Protein AF-A0AAN0JEK7-F1 (afdb_monomer_lite)

InterPro domains:
  IPR011029 Death-like domain superfamily [SSF47986] (15-84)

Secondary structure (DSSP, 8-state):
-------HHHHHHHHHHHHHHHHTSTTHHHHHHHHHHHTTSS-HHHHHHHHT-TT--HHHHHHHHHHHHHHHHHH-S-HHHHHHHHHHHHH-STT--HHHHHHHHHHHHHHHHTTS-----SSSS------S-----

Radius of gyration: 16.77 Å; chains: 1; bounding box: 45×58×41 Å

Structure (mmCIF, N/CA/C/O backbone):
data_AF-A0AAN0JEK7-F1
#
_entry.id   AF-A0AAN0JEK7-F1
#
loop_
_atom_site.group_PDB
_atom_site.id
_atom_site.type_symbol
_atom_site.label_atom_id
_atom_site.label_alt_id
_atom_site.label_comp_id
_atom_site.label_asym_id
_atom_site.label_entity_id
_atom_site.label_seq_id
_atom_site.pdbx_PDB_ins_code
_atom_site.Cartn_x
_atom_site.Cartn_y
_atom_site.Cartn_z
_atom_site.occupancy
_atom_site.B_iso_or_equiv
_atom_site.auth_seq_id
_atom_site.auth_comp_id
_atom_site.auth_asym_id
_atom_site.auth_atom_id
_atom_site.pdbx_PDB_model_num
ATOM 1 N N . MET A 1 1 ? 32.860 0.895 -12.204 1.00 37.44 1 MET A N 1
ATOM 2 C CA . MET A 1 1 ? 32.680 0.522 -10.784 1.00 37.44 1 MET A CA 1
ATOM 3 C C . MET A 1 1 ? 31.377 1.148 -10.309 1.00 37.44 1 MET A C 1
ATOM 5 O O . MET A 1 1 ? 31.250 2.357 -10.420 1.00 37.44 1 MET A O 1
ATOM 9 N N . ALA A 1 2 ? 30.437 0.305 -9.870 1.00 39.94 2 ALA A N 1
ATOM 10 C CA . ALA A 1 2 ? 29.088 0.614 -9.380 1.00 39.94 2 ALA A CA 1
ATOM 11 C C . ALA A 1 2 ? 28.166 1.373 -10.357 1.00 39.94 2 ALA A C 1
ATOM 13 O O . ALA A 1 2 ? 27.997 2.587 -10.279 1.00 39.94 2 ALA A O 1
ATOM 14 N N . GLU A 1 3 ? 27.507 0.622 -11.243 1.00 38.91 3 GLU A N 1
ATOM 15 C CA . GLU A 1 3 ? 26.251 1.039 -11.869 1.00 38.91 3 GLU A CA 1
ATOM 16 C C . GLU A 1 3 ? 25.224 1.294 -10.756 1.00 38.91 3 GLU A C 1
ATOM 18 O O . GLU A 1 3 ? 24.564 0.383 -10.257 1.00 38.91 3 GLU A O 1
ATOM 23 N N . GLY A 1 4 ? 25.138 2.547 -10.306 1.00 41.00 4 GLY A N 1
ATOM 24 C CA . GLY A 1 4 ? 24.162 3.036 -9.334 1.00 41.00 4 GLY A CA 1
ATOM 25 C C . GLY A 1 4 ? 22.760 3.111 -9.934 1.00 41.00 4 GLY A C 1
ATOM 26 O O . GLY A 1 4 ? 22.122 4.160 -9.881 1.00 41.00 4 GLY A O 1
ATOM 27 N N . GLY A 1 5 ? 22.299 2.016 -10.544 1.00 45.62 5 GLY A N 1
ATOM 28 C CA . GLY A 1 5 ? 20.935 1.868 -11.025 1.00 45.62 5 GLY A CA 1
ATOM 29 C C . GLY A 1 5 ? 19.989 2.117 -9.861 1.00 45.62 5 GLY A C 1
ATOM 30 O O . GLY A 1 5 ? 20.009 1.391 -8.864 1.00 45.62 5 GLY A O 1
ATOM 31 N N . ARG A 1 6 ? 19.209 3.192 -9.963 1.00 55.66 6 ARG A N 1
ATOM 32 C CA . ARG A 1 6 ? 18.253 3.622 -8.943 1.00 55.66 6 ARG A CA 1
ATOM 33 C C . ARG A 1 6 ? 17.329 2.441 -8.644 1.00 55.66 6 ARG A C 1
ATOM 35 O O . ARG A 1 6 ? 16.551 2.028 -9.501 1.00 55.66 6 ARG A O 1
ATOM 42 N N . LYS A 1 7 ? 17.463 1.840 -7.459 1.00 66.19 7 LYS A N 1
ATOM 43 C CA . LYS A 1 7 ? 16.706 0.632 -7.124 1.00 66.19 7 LYS A CA 1
ATOM 44 C C . LYS A 1 7 ? 15.217 0.990 -7.021 1.00 66.19 7 LYS A C 1
ATOM 46 O O . LYS A 1 7 ? 14.894 2.081 -6.548 1.00 66.19 7 LYS A O 1
ATOM 51 N N . PRO A 1 8 ? 14.298 0.077 -7.380 1.00 64.81 8 PRO A N 1
ATOM 52 C CA . PRO A 1 8 ? 12.854 0.252 -7.166 1.00 64.81 8 PRO A CA 1
ATOM 53 C C . PRO A 1 8 ? 12.527 0.714 -5.739 1.00 64.81 8 PRO A C 1
ATOM 55 O O . PRO A 1 8 ? 11.651 1.541 -5.506 1.00 64.81 8 PRO A O 1
ATOM 58 N N . TYR A 1 9 ? 13.319 0.224 -4.790 1.00 71.19 9 TYR A N 1
ATOM 59 C CA . TYR A 1 9 ? 13.267 0.589 -3.387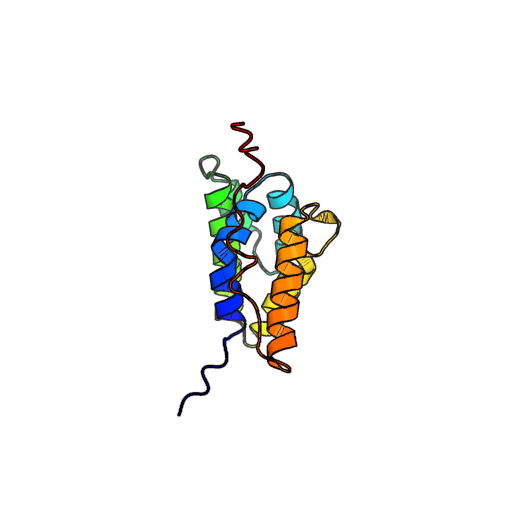 1.00 71.19 9 TYR A CA 1
ATOM 60 C C . TYR A 1 9 ? 13.546 2.081 -3.116 1.00 71.19 9 TYR A C 1
ATOM 62 O O . TYR A 1 9 ? 12.807 2.702 -2.360 1.00 71.19 9 TYR A O 1
ATOM 70 N N . ASP A 1 10 ? 14.538 2.701 -3.766 1.00 73.50 10 ASP A N 1
ATOM 71 C CA . ASP A 1 10 ? 14.816 4.144 -3.639 1.00 73.50 10 ASP A CA 1
ATOM 72 C C . ASP A 1 10 ? 13.660 5.002 -4.174 1.00 73.50 10 ASP A C 1
ATOM 74 O O . ASP A 1 10 ? 13.318 6.048 -3.616 1.00 73.50 10 ASP A O 1
ATOM 78 N N . VAL A 1 11 ? 13.009 4.544 -5.246 1.00 72.25 11 VAL A N 1
ATOM 79 C CA . VAL A 1 11 ? 11.817 5.209 -5.792 1.00 72.25 11 VAL A CA 1
ATOM 80 C C . VAL A 1 11 ? 10.676 5.185 -4.775 1.00 72.25 11 VAL A C 1
ATOM 82 O O . VAL A 1 11 ? 10.018 6.203 -4.572 1.00 72.25 11 VAL A O 1
ATOM 85 N N . PHE A 1 12 ? 10.484 4.065 -4.082 1.00 76.38 12 PHE A N 1
ATOM 86 C CA . PHE A 1 12 ? 9.494 3.967 -3.014 1.00 76.38 12 PHE A CA 1
ATOM 87 C C . PHE A 1 12 ? 9.838 4.868 -1.824 1.00 76.38 12 PHE A C 1
ATOM 89 O O . PHE A 1 12 ? 8.980 5.615 -1.360 1.00 76.38 12 PHE A O 1
ATOM 96 N N . LEU A 1 13 ? 11.103 4.891 -1.381 1.00 75.12 13 LEU A N 1
ATOM 97 C CA . LEU A 1 13 ? 11.541 5.747 -0.270 1.00 75.12 13 LEU A CA 1
ATOM 98 C C . LEU A 1 13 ? 11.345 7.241 -0.551 1.00 75.12 13 LEU A C 1
ATOM 100 O O . LEU A 1 13 ? 10.966 7.994 0.341 1.00 75.12 13 LEU A O 1
ATOM 104 N N . THR A 1 14 ? 11.579 7.679 -1.787 1.00 76.12 14 THR A N 1
ATOM 105 C CA . THR A 1 14 ? 11.370 9.086 -2.172 1.00 76.12 14 THR A CA 1
ATOM 106 C C . THR A 1 14 ? 9.890 9.472 -2.248 1.00 76.12 14 THR A C 1
ATOM 108 O O . THR A 1 14 ? 9.550 10.637 -2.048 1.00 76.12 14 THR A O 1
ATOM 111 N N . MET A 1 15 ? 9.000 8.506 -2.490 1.00 72.94 15 MET A N 1
ATOM 112 C CA . MET A 1 15 ? 7.547 8.708 -2.583 1.00 72.94 15 MET A CA 1
ATOM 113 C C . MET A 1 15 ? 6.818 8.459 -1.247 1.00 72.94 15 MET A C 1
ATOM 115 O O . MET A 1 15 ? 5.705 8.955 -1.060 1.00 72.94 15 MET A O 1
ATOM 119 N N . LEU A 1 16 ? 7.455 7.771 -0.290 1.00 76.00 16 LEU A N 1
ATOM 120 C CA . LEU A 1 16 ? 6.942 7.469 1.054 1.00 76.00 16 LEU A CA 1
ATOM 121 C C . LEU A 1 16 ? 6.251 8.642 1.766 1.00 76.00 16 LEU A C 1
ATOM 123 O O . LEU A 1 16 ? 5.121 8.459 2.216 1.00 76.00 16 LEU A O 1
ATOM 127 N N . PRO A 1 17 ? 6.846 9.844 1.898 1.00 74.56 17 PRO A N 1
ATOM 128 C CA . PRO A 1 17 ? 6.209 10.932 2.645 1.00 74.56 17 PRO A CA 1
ATOM 129 C C . PRO A 1 17 ? 4.899 11.421 2.008 1.00 74.56 17 PRO A C 1
ATOM 131 O O . PRO A 1 17 ? 4.019 11.911 2.712 1.00 74.56 17 PRO A O 1
ATOM 134 N N . ARG A 1 18 ? 4.741 11.266 0.687 1.00 73.69 18 ARG A N 1
ATOM 135 C CA . ARG A 1 18 ? 3.498 11.607 -0.022 1.00 73.69 18 ARG A CA 1
ATOM 136 C C . ARG A 1 18 ? 2.457 10.500 0.097 1.00 73.69 18 ARG A C 1
ATOM 138 O O . ARG A 1 18 ? 1.288 10.788 0.330 1.00 73.69 18 ARG A O 1
ATOM 145 N N . LEU A 1 19 ? 2.899 9.246 -0.002 1.00 75.81 19 LEU A N 1
ATOM 146 C CA . LEU A 1 19 ? 2.045 8.078 0.200 1.00 75.81 19 LEU A CA 1
ATOM 147 C C . LEU A 1 19 ? 1.503 8.046 1.627 1.00 75.81 19 LEU A C 1
ATOM 149 O O . LEU A 1 19 ? 0.307 7.933 1.807 1.00 75.81 19 LEU A O 1
ATOM 153 N N . THR A 1 20 ? 2.343 8.233 2.642 1.00 79.06 20 THR A N 1
ATOM 154 C CA . THR A 1 20 ? 1.935 8.188 4.060 1.00 79.06 20 THR A CA 1
ATOM 155 C C . THR A 1 20 ? 0.875 9.231 4.415 1.00 79.06 20 THR A C 1
ATOM 157 O O . THR A 1 20 ? -0.036 8.930 5.180 1.00 79.06 20 THR A O 1
ATOM 160 N N . ALA A 1 21 ? 0.935 10.428 3.826 1.00 77.88 21 ALA A N 1
ATOM 161 C CA . ALA A 1 21 ? -0.097 11.447 4.009 1.00 77.88 21 ALA A CA 1
ATOM 162 C C . ALA A 1 21 ? -1.449 11.046 3.386 1.00 77.88 21 ALA A C 1
ATOM 164 O O . ALA A 1 21 ? -2.492 11.296 3.983 1.00 77.88 21 ALA A O 1
ATOM 165 N N . ALA A 1 22 ? -1.435 10.419 2.206 1.00 77.75 22 ALA A N 1
ATOM 166 C CA . ALA A 1 22 ? -2.650 9.982 1.515 1.00 77.75 22 ALA A CA 1
ATOM 167 C C . ALA A 1 22 ? -3.224 8.675 2.092 1.00 77.75 22 ALA A C 1
ATOM 169 O O . ALA A 1 22 ? -4.431 8.560 2.274 1.00 77.75 22 ALA A O 1
ATOM 170 N N . LEU A 1 23 ? -2.350 7.725 2.431 1.00 78.69 23 LEU A N 1
ATOM 171 C CA . LEU A 1 23 ? -2.670 6.445 3.061 1.00 78.69 23 LEU A CA 1
ATOM 172 C C . LEU A 1 23 ? -3.279 6.623 4.440 1.00 78.69 23 LEU A C 1
ATOM 174 O O . LEU A 1 23 ? -4.110 5.830 4.840 1.00 78.69 23 LEU A O 1
ATOM 178 N N . GLY A 1 24 ? -2.838 7.637 5.177 1.00 79.31 24 GLY A N 1
ATOM 179 C CA . GLY A 1 24 ? -3.304 7.899 6.527 1.00 79.31 24 GLY A CA 1
ATOM 180 C C . GLY A 1 24 ? -4.744 8.382 6.634 1.00 79.31 24 GLY A C 1
ATOM 181 O O . GLY A 1 24 ? -5.324 8.298 7.710 1.00 79.31 24 GLY A O 1
ATOM 182 N N . LYS A 1 25 ? -5.297 8.921 5.545 1.00 80.06 25 LYS A N 1
ATOM 183 C CA . LYS A 1 25 ? -6.572 9.634 5.541 1.00 80.06 25 LYS A CA 1
ATOM 184 C C . LYS A 1 25 ? -7.733 8.659 5.357 1.00 80.06 25 LYS A C 1
ATOM 186 O O . LYS A 1 25 ? -7.708 7.843 4.442 1.00 80.06 25 LYS A O 1
ATOM 191 N N . GLU A 1 26 ? -8.775 8.754 6.175 1.00 77.44 26 GLU A N 1
ATOM 192 C CA . GLU A 1 26 ? -10.015 7.997 5.946 1.00 77.44 26 GLU A CA 1
ATOM 193 C C . GLU A 1 26 ? -10.851 8.640 4.816 1.00 77.44 26 GLU A C 1
ATOM 195 O O . GLU A 1 26 ? -10.860 9.872 4.698 1.00 77.44 26 GLU A O 1
ATOM 200 N N . PRO A 1 27 ? -11.537 7.859 3.952 1.00 77.62 27 PRO A N 1
ATOM 201 C CA . PRO A 1 27 ? -11.697 6.394 3.967 1.00 77.62 27 PRO A CA 1
ATOM 202 C C . PRO A 1 27 ? -10.546 5.605 3.311 1.00 77.62 27 PRO A C 1
ATOM 204 O O . PRO A 1 27 ? -10.485 4.385 3.451 1.00 77.62 27 PRO A O 1
ATOM 207 N N . THR A 1 28 ? -9.609 6.285 2.645 1.00 81.00 28 THR A N 1
ATOM 208 C CA . THR A 1 28 ? -8.488 5.681 1.906 1.00 81.00 28 THR A CA 1
ATOM 209 C C . THR A 1 28 ? -7.680 4.688 2.743 1.00 81.00 28 THR A C 1
ATOM 211 O O . THR A 1 28 ? -7.324 3.620 2.255 1.00 81.00 28 THR A O 1
ATOM 214 N N . PHE A 1 29 ? -7.414 5.012 4.011 1.00 83.50 29 PHE A N 1
ATOM 215 C CA . PHE A 1 29 ? -6.711 4.129 4.943 1.00 83.50 29 PHE A CA 1
ATOM 216 C C . PHE A 1 29 ? -7.383 2.761 5.063 1.00 83.50 29 PHE A C 1
ATOM 218 O O . PHE A 1 29 ? -6.717 1.733 4.960 1.00 83.50 29 PHE A O 1
ATOM 225 N N . THR A 1 30 ? -8.698 2.741 5.270 1.00 83.75 30 THR A N 1
ATOM 226 C CA . THR A 1 30 ? -9.458 1.505 5.464 1.00 83.75 30 THR A CA 1
ATOM 227 C C . THR A 1 30 ? -9.443 0.665 4.197 1.00 83.75 30 THR A C 1
ATOM 229 O O . THR A 1 30 ? -9.098 -0.508 4.274 1.00 83.75 30 THR A O 1
ATOM 232 N N . ASN A 1 31 ? -9.690 1.278 3.038 1.00 85.50 31 ASN A N 1
ATOM 233 C CA . ASN A 1 31 ? -9.709 0.559 1.764 1.00 85.50 31 ASN A CA 1
ATOM 234 C C . ASN A 1 31 ? -8.323 -0.009 1.442 1.00 85.50 31 ASN A C 1
ATOM 236 O O . ASN A 1 31 ? -8.175 -1.202 1.206 1.00 85.50 31 ASN A O 1
ATOM 240 N N . VAL A 1 32 ? -7.272 0.814 1.521 1.00 82.81 32 VAL A N 1
ATOM 241 C CA . VAL A 1 32 ? -5.911 0.354 1.229 1.00 82.81 32 VAL A CA 1
ATOM 242 C C . VAL A 1 32 ? -5.462 -0.721 2.211 1.00 82.81 32 VAL A C 1
ATOM 244 O O . VAL A 1 32 ? -4.856 -1.699 1.794 1.00 82.81 32 VAL A O 1
ATOM 247 N N . THR A 1 33 ? -5.729 -0.571 3.508 1.00 84.50 33 THR A N 1
ATOM 248 C CA . THR A 1 33 ? -5.320 -1.596 4.479 1.00 84.50 33 THR A CA 1
ATOM 249 C C . THR A 1 33 ? -6.054 -2.918 4.293 1.00 84.50 33 THR A C 1
ATOM 251 O O . THR A 1 33 ? -5.441 -3.952 4.536 1.00 84.50 33 THR A O 1
ATOM 254 N N . ASP A 1 34 ? -7.297 -2.898 3.810 1.00 86.50 34 ASP A N 1
ATOM 255 C CA . ASP A 1 34 ? -8.043 -4.102 3.433 1.00 86.50 34 ASP A CA 1
ATOM 256 C C . ASP A 1 34 ? -7.390 -4.814 2.237 1.00 86.50 34 ASP A C 1
ATOM 258 O O . ASP A 1 34 ? -7.041 -5.989 2.330 1.00 86.50 34 ASP A O 1
ATOM 262 N N . PHE A 1 35 ? -7.060 -4.076 1.171 1.00 86.12 35 PHE A N 1
ATOM 263 C CA . PHE A 1 35 ? -6.332 -4.628 0.022 1.00 86.12 35 PHE A CA 1
ATOM 264 C C . PHE A 1 35 ? -4.936 -5.143 0.383 1.00 86.12 35 PHE A C 1
ATOM 266 O O . PHE A 1 35 ? -4.525 -6.217 -0.051 1.00 86.12 35 PHE A O 1
ATOM 273 N N . LEU A 1 36 ? -4.192 -4.395 1.202 1.00 85.00 36 LEU A N 1
ATOM 274 C CA . LEU A 1 36 ? -2.873 -4.813 1.675 1.00 85.00 36 LEU A CA 1
ATOM 275 C C . LEU A 1 36 ? -2.954 -6.080 2.533 1.00 85.00 36 LEU A C 1
ATOM 277 O O . LEU A 1 36 ? -2.015 -6.879 2.530 1.00 85.00 36 LEU A O 1
ATOM 281 N N . LEU A 1 37 ? -4.041 -6.245 3.288 1.00 87.06 37 LEU A N 1
ATOM 282 C CA . LEU A 1 37 ? -4.291 -7.442 4.074 1.00 87.06 37 LEU A CA 1
ATOM 283 C C . LEU A 1 37 ? -4.647 -8.625 3.166 1.00 87.06 37 LEU A C 1
ATOM 285 O O . LEU A 1 37 ? -4.060 -9.696 3.314 1.00 87.06 37 LEU A O 1
ATOM 289 N N . ALA A 1 38 ? -5.543 -8.417 2.199 1.00 85.88 38 ALA A N 1
ATOM 290 C CA . ALA A 1 38 ? -5.954 -9.428 1.227 1.00 85.88 38 ALA A CA 1
ATOM 291 C C . ALA A 1 38 ? -4.774 -9.951 0.387 1.00 85.88 38 ALA A C 1
ATOM 293 O O . ALA A 1 38 ? -4.672 -11.152 0.144 1.00 85.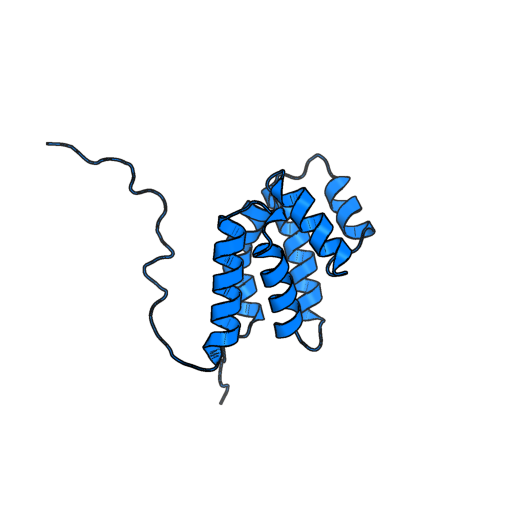88 38 ALA A O 1
ATOM 294 N N . ASP A 1 39 ? -3.842 -9.071 0.008 1.00 82.19 3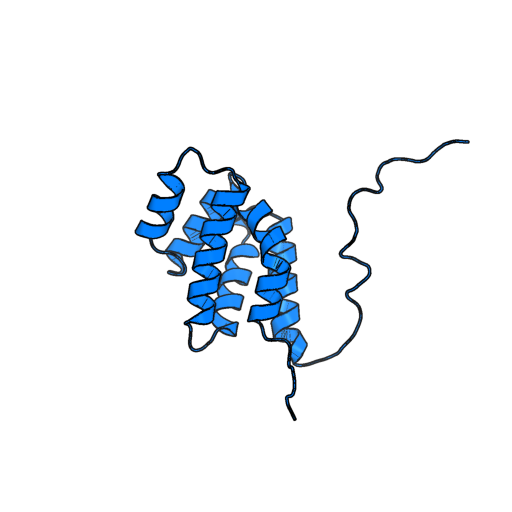9 ASP A N 1
ATOM 295 C CA . ASP A 1 39 ? -2.633 -9.422 -0.752 1.00 82.19 39 ASP A CA 1
ATOM 296 C C . ASP A 1 39 ? -1.494 -9.974 0.144 1.00 82.19 39 ASP A C 1
ATOM 298 O O . ASP A 1 39 ? -0.414 -10.330 -0.333 1.00 82.19 39 ASP A O 1
ATOM 302 N N . GLY A 1 40 ? -1.701 -10.056 1.468 1.00 82.00 40 GLY A N 1
ATOM 303 C CA . GLY A 1 40 ? -0.717 -10.571 2.433 1.00 82.00 40 GLY A CA 1
ATOM 304 C C . GLY A 1 40 ? 0.525 -9.681 2.609 1.00 82.00 40 GLY A C 1
ATOM 305 O O . GLY A 1 40 ? 1.597 -10.139 3.046 1.00 82.00 40 GLY A O 1
ATOM 306 N N . LEU A 1 41 ? 0.404 -8.402 2.247 1.00 83.06 41 LEU A N 1
ATOM 307 C CA . LEU A 1 41 ? 1.459 -7.396 2.368 1.00 83.06 41 LEU A CA 1
ATOM 308 C C . LEU A 1 41 ? 1.609 -6.916 3.814 1.00 83.06 41 LEU A C 1
ATOM 310 O O . LEU A 1 41 ? 2.737 -6.710 4.269 1.00 83.06 41 LEU A O 1
ATOM 314 N N . ILE A 1 42 ? 0.494 -6.800 4.536 1.00 85.56 42 ILE A N 1
ATOM 315 C CA . ILE A 1 42 ? 0.447 -6.573 5.986 1.00 85.56 42 ILE A CA 1
ATOM 316 C C . ILE A 1 42 ? -0.302 -7.721 6.665 1.00 85.56 42 ILE A C 1
ATOM 318 O O . ILE A 1 42 ? -1.072 -8.429 6.024 1.00 85.56 42 ILE A O 1
ATOM 322 N N . THR A 1 43 ? -0.079 -7.915 7.962 1.00 85.19 43 THR A N 1
ATOM 323 C CA . THR A 1 43 ? -0.829 -8.902 8.753 1.00 85.19 43 THR A CA 1
ATOM 324 C C . THR A 1 43 ? -1.972 -8.245 9.517 1.00 85.19 43 THR A C 1
ATOM 326 O O . THR A 1 43 ? -1.889 -7.064 9.864 1.00 85.19 43 THR A O 1
ATOM 329 N N . GLU A 1 44 ? -3.004 -9.026 9.852 1.00 86.50 44 GLU A N 1
ATOM 330 C CA . GLU A 1 44 ? -4.108 -8.577 10.717 1.00 86.50 44 GLU A CA 1
ATOM 331 C C . GLU A 1 44 ? -3.560 -8.012 12.023 1.00 86.50 44 GLU A C 1
ATOM 333 O O . GLU A 1 44 ? -3.894 -6.899 12.404 1.00 86.50 44 GLU A O 1
ATOM 338 N N . GLN A 1 45 ? -2.588 -8.699 12.627 1.00 85.00 45 GLN A N 1
ATOM 339 C CA . GLN A 1 45 ? -1.946 -8.257 13.861 1.00 85.00 45 GLN A CA 1
ATOM 340 C C . GLN A 1 45 ? -1.264 -6.882 13.729 1.00 85.00 45 GLN A C 1
ATOM 342 O O . GLN A 1 45 ? -1.317 -6.074 14.661 1.00 85.00 45 GLN A O 1
ATOM 347 N N . GLN A 1 46 ? -0.618 -6.587 12.592 1.00 84.69 46 GLN A N 1
ATOM 348 C CA . GLN A 1 46 ? -0.036 -5.264 12.341 1.00 84.69 46 GLN A CA 1
ATOM 349 C C . GLN A 1 46 ? -1.125 -4.210 12.142 1.00 84.69 46 GLN A C 1
ATOM 351 O O . GLN A 1 46 ? -1.042 -3.130 12.726 1.00 84.69 46 GLN A O 1
ATOM 356 N N . LEU A 1 47 ? -2.162 -4.531 11.369 1.00 84.44 47 LEU A N 1
ATOM 357 C CA . LEU A 1 47 ? -3.279 -3.626 11.129 1.00 84.44 47 LEU A CA 1
ATOM 358 C C . LEU A 1 47 ? -4.040 -3.304 12.421 1.00 84.44 47 LEU A C 1
ATOM 360 O O . LEU A 1 47 ? -4.296 -2.135 12.710 1.00 84.44 47 LEU A O 1
ATOM 364 N N . GLU A 1 48 ? -4.348 -4.313 13.229 1.00 85.75 48 GLU A N 1
ATOM 365 C CA . GLU A 1 48 ? -4.979 -4.170 14.537 1.00 85.75 48 GLU A CA 1
ATOM 366 C C . GLU A 1 48 ? -4.096 -3.378 15.497 1.00 85.75 48 GLU A C 1
ATOM 368 O O . GLU A 1 48 ? -4.594 -2.490 16.178 1.00 85.75 48 GLU A O 1
ATOM 373 N N . SER A 1 49 ? -2.777 -3.592 15.498 1.00 85.44 49 SER A N 1
ATOM 374 C CA . SER A 1 49 ? -1.852 -2.793 16.319 1.00 85.44 49 SER A CA 1
ATOM 375 C C . SER A 1 49 ? -1.871 -1.301 15.959 1.00 85.44 49 SER A C 1
ATOM 377 O O . SER A 1 49 ? -1.666 -0.452 16.831 1.00 85.44 49 SER A O 1
ATOM 379 N N . ILE A 1 50 ? -2.116 -0.966 14.687 1.00 81.19 50 ILE A N 1
ATOM 380 C CA . ILE A 1 50 ? -2.235 0.417 14.204 1.00 81.19 50 ILE A CA 1
ATOM 381 C C . ILE A 1 50 ? -3.631 0.976 14.521 1.00 81.19 50 ILE A C 1
ATOM 383 O O . ILE A 1 50 ? -3.740 2.076 15.064 1.00 81.19 50 ILE A O 1
ATOM 387 N N . LYS A 1 51 ? -4.701 0.218 14.239 1.00 77.62 51 LYS A N 1
ATOM 388 C CA . LYS A 1 51 ? -6.099 0.612 14.505 1.00 77.62 51 LYS A CA 1
ATOM 389 C C . LYS A 1 51 ? -6.393 0.744 16.003 1.00 77.62 51 LYS A C 1
ATOM 391 O O . LYS A 1 51 ? -7.085 1.672 16.410 1.00 77.62 51 LYS A O 1
ATOM 396 N N . SER A 1 52 ? -5.802 -0.117 16.828 1.00 80.00 52 SER A N 1
ATOM 397 C CA . SER A 1 52 ? -5.936 -0.121 18.289 1.00 80.00 52 SER A CA 1
ATOM 398 C C . SER A 1 52 ? -5.285 1.092 18.961 1.00 80.00 52 SER A C 1
ATOM 400 O O . SER A 1 52 ? -5.476 1.289 20.161 1.00 80.00 52 SER A O 1
ATOM 402 N N . LYS A 1 53 ? -4.520 1.915 18.229 1.00 79.25 53 LYS A N 1
ATOM 403 C CA . LYS A 1 53 ? -3.961 3.175 18.732 1.00 79.25 53 LYS A CA 1
ATOM 404 C C . LYS A 1 53 ? -4.819 4.354 18.241 1.00 79.25 53 LYS A C 1
ATOM 406 O O . LYS A 1 53 ? -4.539 4.918 17.181 1.00 79.25 53 LYS A O 1
ATOM 411 N N . PRO A 1 54 ? -5.836 4.786 19.011 1.00 63.59 54 PRO A N 1
ATOM 412 C CA . PRO A 1 54 ? -6.717 5.889 18.615 1.00 63.59 54 PRO A CA 1
ATOM 413 C C . PRO A 1 54 ? -6.012 7.253 18.585 1.00 63.59 54 PRO A C 1
ATOM 415 O O . PRO A 1 54 ? -6.494 8.170 17.935 1.00 63.59 54 PRO A O 1
ATOM 418 N N . ASN A 1 55 ? -4.858 7.388 19.248 1.00 76.06 55 ASN A N 1
ATOM 419 C CA . ASN A 1 55 ? -4.087 8.635 19.302 1.00 76.06 55 ASN A CA 1
ATOM 420 C C . ASN A 1 55 ? -3.131 8.837 18.114 1.00 76.06 55 ASN A C 1
ATOM 422 O O . ASN A 1 55 ? -2.379 9.810 18.102 1.00 76.06 55 ASN A O 1
ATOM 426 N N . LEU A 1 56 ? -3.098 7.919 17.142 1.00 76.50 56 LEU A N 1
ATOM 427 C CA . LEU A 1 56 ? -2.277 8.114 15.951 1.00 76.50 56 LEU A CA 1
ATOM 428 C C . LEU A 1 56 ? -2.973 9.089 15.007 1.00 76.50 56 LEU A C 1
ATOM 430 O O . LEU A 1 56 ? -4.084 8.827 14.552 1.00 76.50 56 LEU A O 1
ATOM 434 N N . SER A 1 57 ? -2.288 10.178 14.663 1.00 80.06 57 SER A N 1
ATOM 435 C CA . SER A 1 57 ? -2.739 11.043 13.572 1.00 80.06 57 SER A CA 1
ATOM 436 C C . SER A 1 57 ? -2.729 10.276 12.247 1.00 80.06 57 SER A C 1
ATOM 438 O O . SER A 1 57 ? -1.929 9.350 12.081 1.00 80.06 57 SER A O 1
ATOM 440 N N . ASP A 1 58 ? -3.526 10.718 11.273 1.00 79.44 58 ASP A N 1
ATOM 441 C CA . ASP A 1 58 ? -3.605 10.138 9.921 1.00 79.44 58 ASP A CA 1
ATOM 442 C C . ASP A 1 58 ? -2.208 9.842 9.355 1.00 79.44 58 ASP A C 1
ATOM 444 O O . ASP A 1 58 ? -1.861 8.715 9.002 1.00 79.44 58 ASP A O 1
ATOM 448 N N . LYS A 1 59 ? -1.323 10.841 9.406 1.00 77.50 59 LYS A N 1
ATOM 449 C CA . LYS A 1 59 ? 0.063 10.727 8.943 1.00 77.50 59 LYS A CA 1
ATOM 450 C C . LYS A 1 59 ? 0.858 9.622 9.650 1.00 77.50 59 LYS A C 1
ATOM 452 O O . LYS A 1 59 ? 1.673 8.964 9.009 1.00 77.50 59 LYS A O 1
ATOM 457 N N . GLN A 1 60 ? 0.655 9.419 10.952 1.00 83.00 60 GLN A N 1
ATOM 458 C CA . GLN A 1 60 ? 1.347 8.366 11.700 1.00 83.00 60 GLN A CA 1
ATOM 459 C C . GLN A 1 60 ? 0.803 6.985 11.333 1.00 83.00 60 GLN A C 1
ATOM 461 O O . GLN A 1 60 ? 1.597 6.076 11.109 1.00 83.00 60 GLN A O 1
ATOM 466 N N . ARG A 1 61 ? -0.523 6.844 11.188 1.00 82.44 61 ARG A N 1
ATOM 467 C CA . ARG A 1 61 ? -1.152 5.604 10.702 1.00 82.44 61 ARG A CA 1
ATOM 468 C C . ARG A 1 61 ? -0.616 5.214 9.328 1.00 82.44 61 ARG A C 1
ATOM 470 O O . ARG A 1 61 ? -0.165 4.087 9.139 1.00 82.44 61 ARG A O 1
ATOM 477 N N . GLY A 1 62 ? -0.583 6.166 8.395 1.00 82.19 62 GLY A N 1
ATOM 478 C CA . GLY A 1 62 ? -0.002 5.950 7.073 1.00 82.19 62 GLY A CA 1
ATOM 479 C C . GLY A 1 62 ? 1.487 5.601 7.137 1.00 82.19 62 GLY A C 1
ATOM 480 O O . GLY A 1 62 ? 1.936 4.728 6.397 1.00 82.19 62 GLY A O 1
ATOM 481 N N . SER A 1 63 ? 2.249 6.231 8.040 1.00 84.06 63 SER A N 1
ATOM 482 C CA . SER A 1 63 ? 3.677 5.945 8.247 1.00 84.06 63 SER A CA 1
ATOM 483 C C . SER A 1 63 ? 3.943 4.521 8.718 1.00 84.06 63 SER A C 1
ATOM 485 O O . SER A 1 63 ? 4.867 3.894 8.205 1.00 84.06 63 SER A O 1
ATOM 487 N N . GLU A 1 64 ? 3.136 3.995 9.638 1.00 85.06 64 GLU A N 1
ATOM 488 C CA . GLU A 1 64 ? 3.265 2.616 10.126 1.00 85.06 64 GLU A CA 1
ATOM 489 C C . GLU A 1 64 ? 2.994 1.600 9.010 1.00 85.06 64 GLU A C 1
ATOM 491 O O . GLU A 1 64 ? 3.787 0.679 8.799 1.00 85.06 64 GLU A O 1
ATOM 496 N N . VAL A 1 65 ? 1.919 1.805 8.237 1.00 83.69 65 VAL A N 1
ATOM 497 C CA . VAL A 1 65 ? 1.595 0.952 7.081 1.00 83.69 65 VAL A CA 1
ATOM 498 C C . VAL A 1 65 ? 2.738 0.982 6.073 1.00 83.69 65 VAL A C 1
ATOM 500 O O . VAL A 1 65 ? 3.236 -0.059 5.653 1.00 83.69 65 VAL A O 1
ATOM 503 N N . ALA A 1 66 ? 3.221 2.171 5.723 1.00 83.81 66 ALA A N 1
ATOM 504 C CA . ALA A 1 66 ? 4.281 2.298 4.738 1.00 83.81 66 ALA A CA 1
ATOM 505 C C . ALA A 1 66 ? 5.634 1.756 5.239 1.00 83.81 66 ALA A C 1
ATOM 507 O O . ALA A 1 66 ? 6.434 1.265 4.440 1.00 83.81 66 ALA A O 1
ATOM 508 N N . HIS A 1 67 ? 5.879 1.779 6.554 1.00 83.75 67 HIS A N 1
ATOM 509 C CA . HIS A 1 67 ? 6.999 1.082 7.183 1.00 83.75 67 HIS A CA 1
ATOM 510 C C . HIS A 1 67 ? 6.875 -0.440 7.063 1.00 83.75 67 HIS A C 1
ATOM 512 O O . HIS A 1 67 ? 7.865 -1.081 6.711 1.00 83.75 67 HIS A O 1
ATOM 518 N N . CYS A 1 68 ? 5.687 -1.011 7.284 1.00 83.94 68 CYS A N 1
ATOM 519 C CA . CYS A 1 68 ? 5.455 -2.447 7.086 1.00 83.94 68 CYS A CA 1
ATOM 520 C C . CYS A 1 68 ? 5.717 -2.853 5.632 1.00 83.94 68 CYS A C 1
ATOM 522 O O . CYS A 1 68 ? 6.469 -3.793 5.378 1.00 83.94 68 CYS A O 1
ATOM 524 N N . LEU A 1 69 ? 5.194 -2.080 4.673 1.00 81.94 69 LEU A N 1
ATOM 525 C CA . LEU A 1 69 ? 5.442 -2.301 3.245 1.00 81.94 69 LEU A CA 1
ATOM 526 C C . LEU A 1 69 ? 6.929 -2.210 2.903 1.00 81.94 69 LEU A C 1
ATOM 528 O O . LEU A 1 69 ? 7.463 -3.057 2.191 1.00 81.94 69 LEU A O 1
ATOM 532 N N . ARG A 1 70 ? 7.624 -1.204 3.440 1.00 81.69 70 ARG A N 1
ATOM 533 C CA . ARG A 1 70 ? 9.067 -1.030 3.248 1.00 81.69 70 ARG A CA 1
ATOM 534 C C . ARG A 1 70 ? 9.851 -2.239 3.750 1.00 81.69 70 ARG A C 1
ATOM 536 O O . ARG A 1 70 ? 10.755 -2.695 3.051 1.00 81.69 70 ARG A O 1
ATOM 543 N N . ASP A 1 71 ? 9.546 -2.720 4.951 1.00 82.38 71 ASP A N 1
ATOM 544 C CA . ASP A 1 71 ? 10.255 -3.851 5.547 1.00 82.38 71 ASP A CA 1
ATOM 545 C C . ASP A 1 71 ? 9.993 -5.143 4.763 1.00 82.38 71 ASP A C 1
ATOM 547 O O . ASP A 1 71 ? 10.930 -5.887 4.464 1.00 82.38 71 ASP A O 1
ATOM 551 N N . LYS A 1 72 ? 8.751 -5.333 4.295 1.00 80.56 72 LYS A N 1
ATOM 552 C CA . LYS A 1 72 ? 8.382 -6.429 3.396 1.00 80.56 72 LYS A CA 1
ATOM 553 C C . LYS A 1 72 ? 9.179 -6.378 2.095 1.00 80.56 72 LYS A C 1
ATOM 555 O O . LYS A 1 72 ? 9.838 -7.355 1.770 1.00 80.56 72 LYS A O 1
ATOM 560 N N . ILE A 1 73 ? 9.191 -5.240 1.391 1.00 79.25 73 ILE A N 1
ATOM 561 C CA . ILE A 1 73 ? 9.943 -5.068 0.134 1.00 79.25 73 ILE A CA 1
ATOM 562 C C . ILE A 1 73 ? 11.436 -5.338 0.354 1.00 79.25 73 ILE A C 1
ATOM 564 O O . ILE A 1 73 ? 12.070 -5.979 -0.480 1.00 79.25 73 ILE A O 1
ATOM 568 N N . LYS A 1 74 ? 12.011 -4.843 1.457 1.00 77.00 74 LYS A N 1
ATOM 569 C CA . LYS A 1 74 ? 13.441 -4.988 1.761 1.00 77.00 74 LYS A CA 1
ATOM 570 C C . LYS A 1 74 ? 13.844 -6.447 1.996 1.00 77.00 74 LYS A C 1
ATOM 572 O O . LYS A 1 74 ? 14.940 -6.827 1.596 1.00 77.00 74 LYS A O 1
ATOM 577 N N . ASN A 1 75 ? 12.984 -7.227 2.650 1.00 76.12 75 ASN A N 1
ATOM 578 C CA . ASN A 1 75 ? 13.222 -8.641 2.951 1.00 76.12 75 ASN A CA 1
ATOM 579 C C . ASN A 1 75 ? 12.729 -9.593 1.843 1.00 76.12 75 ASN A C 1
ATOM 581 O O . ASN A 1 75 ? 12.883 -10.802 1.977 1.00 76.12 75 ASN A O 1
ATOM 585 N N . HIS A 1 76 ? 12.133 -9.078 0.764 1.00 74.69 76 HIS A N 1
ATOM 586 C CA . HIS A 1 76 ? 11.612 -9.886 -0.337 1.00 74.69 76 HIS A CA 1
ATOM 587 C C . HIS A 1 76 ? 12.698 -10.171 -1.386 1.00 74.69 76 HIS A C 1
ATOM 589 O O . HIS A 1 76 ? 13.381 -9.247 -1.827 1.00 74.69 76 HIS A O 1
ATOM 595 N N . ASP A 1 77 ? 12.789 -11.410 -1.882 1.00 74.19 77 ASP A N 1
ATOM 596 C CA . ASP A 1 77 ? 13.721 -11.795 -2.960 1.00 74.19 77 ASP A CA 1
ATOM 597 C C . ASP A 1 77 ? 13.491 -11.016 -4.268 1.00 74.19 77 ASP A C 1
ATOM 599 O O . ASP A 1 77 ? 14.412 -10.768 -5.046 1.00 74.19 77 ASP A O 1
ATOM 603 N N . ALA A 1 78 ? 12.247 -10.587 -4.503 1.00 77.12 78 ALA A N 1
ATOM 604 C CA . ALA A 1 78 ? 11.841 -9.796 -5.665 1.00 77.12 78 ALA A CA 1
ATOM 605 C C . ALA A 1 78 ? 11.205 -8.456 -5.241 1.00 77.12 78 ALA A C 1
ATOM 607 O O . ALA A 1 78 ? 9.977 -8.320 -5.290 1.00 77.12 78 ALA A O 1
ATOM 608 N N . PRO A 1 79 ? 12.002 -7.448 -4.838 1.00 71.31 79 PRO A N 1
ATOM 609 C CA . PRO A 1 79 ? 11.484 -6.172 -4.343 1.00 71.31 79 PRO A CA 1
ATOM 610 C C . PRO A 1 79 ? 10.677 -5.420 -5.406 1.00 71.31 79 PRO A C 1
ATOM 612 O O . PRO A 1 79 ? 9.709 -4.744 -5.079 1.00 71.31 79 PRO A O 1
ATOM 615 N N . ALA A 1 80 ? 11.025 -5.573 -6.689 1.00 75.44 80 ALA A N 1
ATOM 616 C CA . ALA A 1 80 ? 10.289 -4.967 -7.797 1.00 75.44 80 ALA A CA 1
ATOM 617 C C . ALA A 1 80 ? 8.865 -5.528 -7.932 1.00 75.44 80 ALA A C 1
ATOM 619 O O . ALA A 1 80 ? 7.935 -4.763 -8.157 1.00 75.44 80 ALA A O 1
ATOM 620 N N . LYS A 1 81 ? 8.682 -6.845 -7.759 1.00 79.62 81 LYS A N 1
ATOM 621 C CA . LYS A 1 81 ? 7.364 -7.492 -7.849 1.00 79.62 81 LYS A CA 1
ATOM 622 C C . LYS A 1 81 ? 6.458 -7.053 -6.700 1.00 79.62 81 LYS A C 1
ATOM 624 O O . LYS A 1 81 ? 5.320 -6.670 -6.940 1.00 79.62 81 LYS A O 1
ATOM 629 N N . CYS A 1 82 ? 7.008 -7.018 -5.488 1.00 81.12 82 CYS A N 1
ATOM 630 C CA . CYS A 1 82 ? 6.293 -6.557 -4.300 1.00 81.12 82 CYS A CA 1
ATOM 631 C C . CYS A 1 82 ? 5.879 -5.077 -4.437 1.00 81.12 82 CYS A C 1
ATOM 633 O O . CYS A 1 82 ? 4.744 -4.714 -4.145 1.00 81.12 82 CYS A O 1
ATOM 635 N N . LEU A 1 83 ? 6.756 -4.228 -4.989 1.00 78.94 83 LEU A N 1
ATOM 636 C CA . LEU A 1 83 ? 6.415 -2.834 -5.291 1.00 78.94 83 LEU A CA 1
ATOM 637 C C . LEU A 1 83 ? 5.313 -2.706 -6.342 1.00 78.94 83 LEU A C 1
ATOM 639 O O . LEU A 1 83 ? 4.460 -1.835 -6.208 1.00 78.94 83 LEU A O 1
ATOM 643 N N . LEU A 1 84 ? 5.333 -3.545 -7.382 1.00 80.75 84 LEU A N 1
ATOM 644 C CA . LEU A 1 84 ? 4.300 -3.545 -8.416 1.00 80.75 84 LEU A CA 1
ATOM 645 C C . LEU A 1 84 ? 2.933 -3.935 -7.846 1.00 80.75 84 LEU A C 1
ATOM 647 O O . LEU A 1 84 ? 1.965 -3.284 -8.207 1.00 80.75 84 LEU A O 1
ATOM 651 N N . GLN A 1 85 ? 2.865 -4.906 -6.929 1.00 83.06 85 GLN A N 1
ATOM 652 C CA . GLN A 1 85 ? 1.619 -5.265 -6.231 1.00 83.06 85 GLN A CA 1
ATOM 653 C C . GLN A 1 85 ? 1.061 -4.085 -5.429 1.00 83.06 85 GLN A C 1
ATOM 655 O O . GLN A 1 85 ? -0.111 -3.749 -5.544 1.00 83.06 85 GLN A O 1
ATOM 660 N N . ILE A 1 86 ? 1.923 -3.376 -4.695 1.00 82.88 86 ILE A N 1
ATOM 661 C CA . ILE A 1 86 ? 1.525 -2.167 -3.958 1.00 82.88 86 ILE A CA 1
ATOM 662 C C . ILE A 1 86 ? 1.039 -1.065 -4.914 1.00 82.88 86 ILE A C 1
ATOM 664 O O . ILE A 1 86 ? 0.084 -0.358 -4.604 1.00 82.88 86 ILE A O 1
ATOM 668 N N . CYS A 1 87 ? 1.690 -0.904 -6.073 1.00 81.12 87 CYS A N 1
ATOM 669 C CA . CYS A 1 87 ? 1.235 0.045 -7.092 1.00 81.12 87 CYS A CA 1
ATOM 670 C C . CYS A 1 87 ? -0.142 -0.338 -7.636 1.00 81.12 87 CYS A C 1
ATOM 672 O O . CYS A 1 87 ? -0.971 0.547 -7.781 1.00 81.12 87 CYS A O 1
ATOM 674 N N . ASP A 1 88 ? -0.373 -1.624 -7.899 1.00 83.62 88 ASP A N 1
ATOM 675 C CA . ASP A 1 88 ? -1.637 -2.140 -8.429 1.00 83.62 88 ASP A CA 1
ATOM 676 C C . ASP A 1 88 ? -2.795 -1.834 -7.470 1.00 83.62 88 ASP A C 1
ATOM 678 O O . ASP A 1 88 ? -3.776 -1.221 -7.873 1.00 83.62 88 ASP A O 1
ATOM 682 N N . ILE A 1 89 ? -2.596 -2.092 -6.172 1.00 83.94 89 ILE A N 1
ATOM 683 C CA . ILE A 1 89 ? -3.552 -1.738 -5.113 1.00 83.94 89 ILE A CA 1
ATOM 684 C C . ILE A 1 89 ? -3.821 -0.230 -5.084 1.00 83.94 89 ILE A C 1
ATOM 686 O O . ILE A 1 89 ? -4.954 0.199 -4.917 1.00 83.94 89 ILE A O 1
ATOM 690 N N . PHE A 1 90 ? -2.796 0.610 -5.241 1.00 78.38 90 PHE A N 1
ATOM 691 C CA . PHE A 1 90 ? -2.990 2.065 -5.261 1.00 78.38 90 PHE A CA 1
ATOM 692 C C . PHE A 1 90 ? -3.682 2.573 -6.528 1.00 78.38 90 PHE A C 1
ATOM 694 O O . PHE A 1 90 ? -4.265 3.657 -6.501 1.00 78.38 90 PHE A O 1
ATOM 701 N N . GLU A 1 91 ? -3.562 1.844 -7.638 1.00 76.19 91 GLU A N 1
ATOM 702 C CA . GLU A 1 91 ? -4.227 2.141 -8.907 1.00 76.19 91 GLU A CA 1
ATOM 703 C C . GLU A 1 91 ? -5.680 1.637 -8.950 1.00 76.19 91 GLU A C 1
ATOM 705 O O . GLU A 1 91 ? -6.440 2.056 -9.837 1.00 76.19 91 GLU A O 1
ATOM 710 N N . ASP A 1 92 ? -6.058 0.809 -7.974 1.00 79.81 92 ASP A N 1
ATOM 711 C CA . ASP A 1 92 ? -7.387 0.241 -7.823 1.00 79.81 92 ASP A CA 1
ATOM 712 C C . ASP A 1 92 ? -8.460 1.330 -7.640 1.00 79.81 92 ASP A C 1
ATOM 714 O O . ASP A 1 92 ? -8.249 2.374 -7.010 1.00 79.81 92 ASP A O 1
ATOM 718 N N . GLU A 1 93 ? -9.614 1.115 -8.267 1.00 71.44 93 GLU A N 1
ATOM 719 C CA . GLU A 1 93 ? -10.724 2.067 -8.256 1.00 71.44 93 GLU A CA 1
ATOM 720 C C . GLU A 1 93 ? -11.398 2.135 -6.880 1.00 71.44 93 GLU A C 1
ATOM 722 O O . GLU A 1 93 ? -11.847 3.211 -6.475 1.00 71.44 93 GLU A O 1
ATOM 727 N N . ASP A 1 94 ? -11.364 1.042 -6.116 1.00 71.62 94 ASP A N 1
ATOM 728 C CA . ASP A 1 94 ? -11.942 0.947 -4.777 1.00 71.62 94 ASP A CA 1
ATOM 729 C C . ASP A 1 94 ? -11.142 1.729 -3.724 1.00 71.62 94 ASP A C 1
ATOM 731 O O . ASP A 1 94 ? -11.680 2.126 -2.688 1.00 71.62 94 ASP A O 1
ATOM 735 N N . VAL A 1 95 ? -9.865 2.046 -3.975 1.00 68.81 95 VAL A N 1
ATOM 736 C CA . VAL A 1 95 ? -9.085 2.932 -3.091 1.00 68.81 95 VAL A CA 1
ATOM 737 C C . VAL A 1 95 ? -9.620 4.370 -3.113 1.00 68.81 95 VAL A C 1
ATOM 739 O O . VA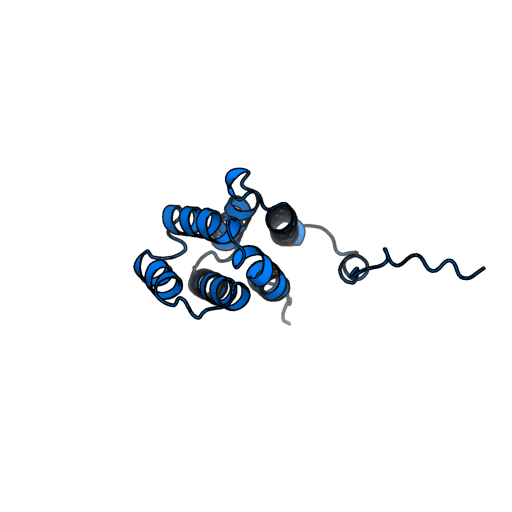L A 1 95 ? -9.441 5.107 -2.140 1.00 68.81 95 VAL A O 1
ATOM 742 N N . GLY A 1 96 ? -10.284 4.788 -4.197 1.00 63.38 96 GLY A N 1
ATOM 743 C CA . GLY A 1 96 ? -10.968 6.084 -4.287 1.00 63.38 96 GLY A CA 1
ATOM 744 C C . GLY A 1 96 ? -10.060 7.314 -4.143 1.00 63.38 96 GLY A C 1
ATOM 745 O O . GLY A 1 96 ? -10.547 8.422 -3.919 1.00 63.38 96 GLY A O 1
ATOM 746 N N . CYS A 1 97 ? -8.734 7.151 -4.248 1.00 70.94 97 CYS A N 1
ATOM 747 C CA . CYS A 1 97 ? -7.764 8.227 -4.058 1.00 70.94 97 CYS A CA 1
ATOM 748 C C . CYS A 1 97 ? -6.950 8.476 -5.333 1.00 70.94 97 CYS A C 1
ATOM 750 O O . CYS A 1 97 ? -5.940 7.818 -5.589 1.00 70.94 97 CYS A O 1
ATOM 752 N N . GLU A 1 98 ? -7.340 9.500 -6.099 1.00 74.56 98 GLU A N 1
ATOM 753 C CA . GLU A 1 98 ? -6.644 9.904 -7.332 1.00 74.56 98 GLU A CA 1
ATOM 754 C C . GLU A 1 98 ? -5.153 10.202 -7.106 1.00 74.56 98 GLU A C 1
ATOM 756 O O . GLU A 1 98 ? -4.314 9.941 -7.969 1.00 74.56 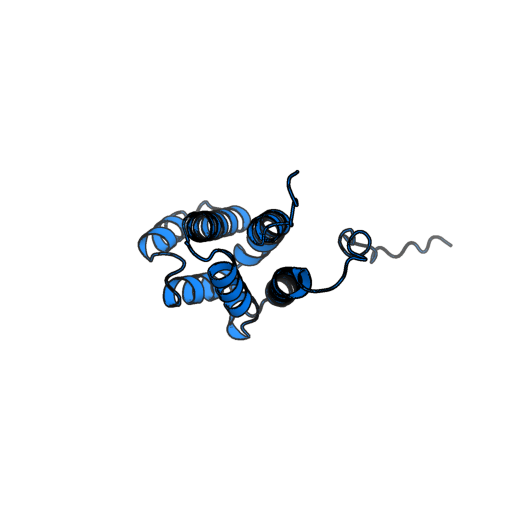98 GLU A O 1
ATOM 761 N N . VAL A 1 99 ? -4.802 10.715 -5.921 1.00 73.69 99 VAL A N 1
ATOM 762 C CA . VAL A 1 99 ? -3.414 11.000 -5.535 1.00 73.69 99 VAL A CA 1
ATOM 763 C C . VAL A 1 99 ? -2.603 9.708 -5.429 1.00 73.69 99 VAL A C 1
ATOM 765 O O . VAL A 1 99 ? -1.494 9.644 -5.964 1.00 73.69 99 VAL A O 1
ATOM 768 N N . LEU A 1 100 ? -3.150 8.666 -4.794 1.00 72.94 100 LEU A N 1
ATOM 769 C CA . LEU A 1 100 ? -2.492 7.361 -4.710 1.00 72.94 100 LEU A CA 1
ATOM 770 C C . LEU A 1 100 ? -2.387 6.707 -6.084 1.00 72.94 100 LEU A C 1
ATOM 772 O O . LEU A 1 100 ? -1.296 6.270 -6.435 1.00 72.94 100 LEU A O 1
ATOM 776 N N . LYS A 1 101 ? -3.446 6.756 -6.897 1.00 77.44 101 LYS A N 1
ATOM 777 C CA . LYS A 1 101 ? -3.458 6.217 -8.265 1.00 77.44 101 LYS A CA 1
ATOM 778 C C . LYS A 1 101 ? -2.399 6.867 -9.152 1.00 77.44 101 LYS A C 1
ATOM 780 O O . LYS A 1 101 ? -1.578 6.186 -9.769 1.00 77.44 101 LYS A O 1
ATOM 785 N N . LYS A 1 102 ? -2.318 8.201 -9.135 1.00 76.69 102 LYS A N 1
ATOM 786 C CA . LYS A 1 102 ? -1.286 8.954 -9.865 1.00 76.69 102 LYS A CA 1
ATOM 787 C C . LYS A 1 102 ? 0.122 8.603 -9.374 1.00 76.69 102 LYS A C 1
ATOM 789 O O . LYS A 1 102 ? 1.057 8.507 -10.173 1.00 76.69 102 LYS A O 1
ATOM 794 N N . HIS A 1 103 ? 0.296 8.392 -8.070 1.00 74.44 103 HIS A N 1
ATOM 795 C CA . HIS A 1 103 ? 1.580 8.002 -7.491 1.00 74.44 103 HIS A CA 1
ATOM 796 C C . HIS A 1 103 ? 1.960 6.541 -7.781 1.00 74.44 103 HIS A C 1
ATOM 798 O O . HIS A 1 103 ? 3.119 6.304 -8.125 1.00 74.44 103 HIS A O 1
ATOM 804 N N . GLY A 1 104 ? 1.014 5.600 -7.736 1.00 73.00 104 GLY A N 1
ATOM 805 C CA . GLY A 1 104 ? 1.179 4.190 -8.107 1.00 73.00 104 GLY A CA 1
ATOM 806 C C . GLY A 1 104 ? 1.637 4.040 -9.554 1.00 73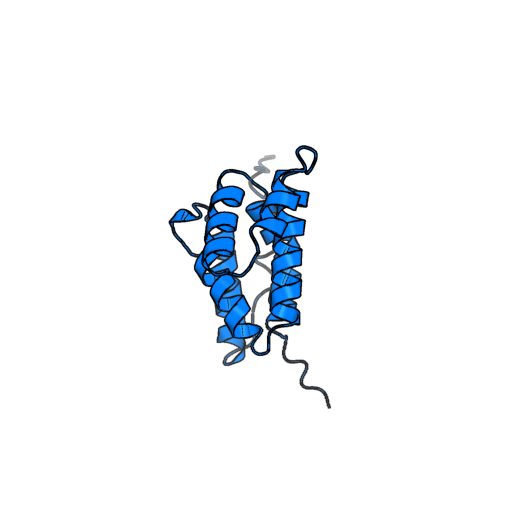.00 104 GLY A C 1
ATOM 807 O O . GLY A 1 104 ? 2.722 3.510 -9.802 1.00 73.00 104 GLY A O 1
ATOM 808 N N . GLY A 1 105 ? 0.917 4.657 -10.496 1.00 73.81 105 GLY A N 1
ATOM 809 C CA . GLY A 1 105 ? 1.284 4.645 -11.916 1.00 73.81 105 GLY A CA 1
ATOM 810 C C . GLY A 1 105 ? 2.641 5.306 -12.201 1.00 73.81 105 GLY A C 1
ATOM 811 O O . GLY A 1 105 ? 3.420 4.829 -13.034 1.00 73.81 105 GLY A O 1
ATOM 812 N N . THR A 1 106 ? 2.993 6.363 -11.457 1.00 72.31 106 THR A N 1
ATOM 813 C CA . THR A 1 106 ? 4.318 7.005 -11.554 1.00 72.31 106 THR A CA 1
ATOM 814 C C . THR A 1 106 ? 5.432 6.079 -11.056 1.00 72.31 106 THR A C 1
ATOM 816 O O . THR A 1 106 ? 6.486 5.991 -11.688 1.00 72.31 106 THR A O 1
ATOM 819 N N . MET A 1 107 ? 5.227 5.372 -9.939 1.00 73.12 107 MET A N 1
ATOM 820 C CA . MET A 1 107 ? 6.194 4.391 -9.429 1.00 73.12 107 MET A CA 1
ATOM 821 C C . MET A 1 107 ? 6.345 3.219 -10.397 1.00 73.12 107 MET A C 1
ATOM 823 O O . MET A 1 107 ? 7.469 2.892 -10.773 1.00 73.12 107 MET A O 1
ATOM 827 N N . ARG A 1 108 ? 5.235 2.654 -10.883 1.00 71.62 108 ARG A N 1
ATOM 828 C CA . ARG A 1 108 ? 5.216 1.584 -11.889 1.00 71.62 108 ARG A CA 1
ATOM 829 C C . ARG A 1 108 ? 5.967 1.985 -13.155 1.00 71.62 108 ARG A C 1
ATOM 831 O O . ARG A 1 108 ? 6.813 1.231 -13.635 1.00 71.62 108 ARG A O 1
ATOM 838 N N . SER A 1 109 ? 5.731 3.202 -13.642 1.00 71.75 109 SER A N 1
ATOM 839 C CA . SER A 1 109 ? 6.438 3.760 -14.799 1.00 71.75 109 SER A CA 1
ATOM 840 C C . SER A 1 109 ? 7.925 3.981 -14.529 1.00 71.75 109 SER A C 1
ATOM 842 O O . SER A 1 109 ? 8.727 3.735 -15.417 1.00 71.75 109 SER A O 1
ATOM 844 N N . LYS A 1 110 ? 8.336 4.366 -13.313 1.00 67.00 110 LYS A N 1
ATOM 845 C CA . LYS A 1 110 ? 9.760 4.471 -12.939 1.00 67.00 110 LYS A CA 1
ATOM 846 C C . LYS A 1 110 ? 10.456 3.111 -12.854 1.00 67.00 110 LYS A C 1
ATOM 848 O O . LYS A 1 110 ? 11.605 2.993 -13.265 1.00 67.00 110 LYS A O 1
ATOM 853 N N . ILE A 1 111 ? 9.770 2.087 -12.345 1.00 68.50 111 ILE A N 1
ATOM 854 C CA . ILE A 1 111 ? 10.310 0.721 -12.239 1.00 68.50 111 ILE A CA 1
ATOM 855 C C . ILE A 1 111 ? 10.438 0.095 -13.633 1.00 68.50 111 ILE A C 1
ATOM 857 O O . ILE A 1 111 ? 11.464 -0.503 -13.943 1.00 68.50 111 ILE A O 1
ATOM 861 N N . LYS A 1 112 ? 9.420 0.272 -14.486 1.00 65.25 112 LYS A N 1
ATOM 862 C CA . LYS A 1 112 ? 9.386 -0.242 -15.865 1.00 65.25 112 LYS A CA 1
ATOM 863 C C . LYS A 1 112 ? 10.247 0.587 -16.832 1.00 65.25 112 LYS A C 1
ATOM 865 O O . LYS A 1 112 ? 10.843 0.042 -17.753 1.00 65.25 112 LYS A O 1
ATOM 870 N N . GLY A 1 113 ? 10.336 1.897 -16.612 1.00 54.47 113 GLY A N 1
ATOM 871 C CA . GLY A 1 113 ? 11.094 2.861 -17.417 1.00 54.47 113 GLY A CA 1
ATOM 872 C C . GLY A 1 113 ? 12.599 2.851 -17.154 1.00 54.47 113 GLY A C 1
ATOM 873 O O . GLY A 1 113 ? 13.361 3.355 -17.967 1.00 54.47 113 GLY A O 1
ATOM 874 N N . ASN A 1 114 ? 13.081 2.189 -16.097 1.00 52.03 114 ASN A N 1
ATOM 875 C CA . ASN A 1 114 ? 14.522 1.978 -15.916 1.00 52.03 114 ASN A CA 1
ATOM 876 C C . ASN A 1 114 ? 15.128 1.000 -16.954 1.00 52.03 114 ASN A C 1
ATOM 878 O O . ASN A 1 114 ? 16.324 0.726 -16.912 1.00 52.03 114 ASN A O 1
ATOM 882 N N . THR A 1 115 ? 14.327 0.485 -17.897 1.00 46.06 115 THR A N 1
ATOM 883 C CA . THR A 1 115 ? 14.798 -0.209 -19.109 1.00 46.06 115 THR A CA 1
ATOM 884 C C . THR A 1 115 ? 14.822 0.702 -20.351 1.00 46.06 115 THR A C 1
ATOM 886 O O . THR A 1 115 ? 15.346 0.298 -21.383 1.00 46.06 115 THR A O 1
ATOM 889 N N . CYS A 1 116 ? 14.311 1.939 -20.305 1.00 42.94 116 CYS A N 1
ATOM 890 C CA . CYS A 1 116 ? 14.421 2.863 -21.434 1.00 42.94 116 CYS A CA 1
ATOM 891 C C . CYS A 1 116 ? 14.206 4.327 -21.010 1.00 42.94 116 CYS A C 1
ATOM 893 O O . CYS A 1 116 ? 13.116 4.681 -20.589 1.00 42.94 116 CYS A O 1
ATOM 895 N N . ASN A 1 117 ? 15.247 5.140 -21.226 1.00 37.88 117 ASN A N 1
ATOM 896 C CA . ASN A 1 117 ? 15.329 6.607 -21.278 1.00 37.88 117 ASN A CA 1
ATOM 897 C C . ASN A 1 117 ? 15.273 7.466 -19.986 1.00 37.88 117 ASN A C 1
ATOM 899 O O . ASN A 1 117 ? 14.273 7.679 -19.311 1.00 37.88 117 ASN A O 1
ATOM 903 N N . THR A 1 118 ? 16.436 8.074 -19.732 1.00 46.28 118 THR A N 1
ATOM 904 C CA . THR A 1 118 ? 16.663 9.346 -19.044 1.00 46.28 118 THR A CA 1
ATOM 905 C C . THR A 1 118 ? 15.775 10.451 -19.627 1.00 46.28 118 THR A C 1
ATOM 907 O O . THR A 1 118 ? 15.758 10.610 -20.847 1.00 46.28 118 THR A O 1
ATOM 910 N N . THR A 1 119 ? 15.141 11.260 -18.765 1.00 46.97 119 THR A N 1
ATOM 911 C CA . THR A 1 119 ? 15.057 12.749 -18.797 1.00 46.97 119 THR A CA 1
ATOM 912 C C . THR A 1 119 ? 13.724 13.254 -18.202 1.00 46.97 119 THR A C 1
ATOM 914 O O . THR A 1 119 ? 12.667 12.678 -18.432 1.00 46.97 119 THR A O 1
ATOM 917 N N . THR A 1 120 ? 13.816 14.342 -17.422 1.00 43.88 120 THR A N 1
ATOM 918 C CA . THR A 1 120 ? 12.723 15.250 -16.993 1.00 43.88 120 THR A CA 1
ATOM 919 C C . THR A 1 120 ? 11.915 14.877 -15.742 1.00 43.88 120 THR A C 1
ATOM 921 O O . THR A 1 120 ? 10.763 14.484 -15.847 1.00 43.88 120 THR A O 1
ATOM 924 N N . TRP A 1 121 ? 12.459 15.078 -14.529 1.00 47.59 121 TRP A N 1
ATOM 925 C CA . TRP A 1 121 ? 11.658 15.035 -13.282 1.00 47.59 121 TRP A CA 1
ATOM 926 C C . TRP A 1 121 ? 12.160 15.972 -12.159 1.00 47.59 121 TRP A C 1
ATOM 928 O O . TRP A 1 121 ? 12.215 15.571 -10.997 1.00 47.59 121 TRP A O 1
ATOM 938 N N . ALA A 1 122 ? 12.508 17.225 -12.476 1.00 41.00 122 ALA A N 1
ATOM 939 C CA . ALA A 1 122 ? 12.718 18.267 -11.454 1.00 41.00 122 ALA A CA 1
ATOM 940 C C . ALA A 1 122 ? 11.625 19.358 -11.433 1.00 41.00 122 ALA A C 1
ATOM 942 O O . ALA A 1 122 ? 11.479 20.025 -10.416 1.00 41.00 122 ALA A O 1
ATOM 943 N N . GLU A 1 123 ? 10.814 19.516 -12.485 1.00 44.12 123 GLU A N 1
ATOM 944 C CA . GLU A 1 123 ? 9.936 20.697 -12.608 1.00 44.12 123 GLU A CA 1
ATOM 945 C C . GLU A 1 123 ? 8.478 20.480 -12.161 1.00 44.12 123 GLU A C 1
ATOM 947 O O . GLU A 1 123 ? 7.843 21.414 -11.688 1.00 44.12 123 GLU A O 1
ATOM 952 N N . GLU A 1 124 ? 7.952 19.252 -12.178 1.00 38.53 124 GLU A N 1
ATOM 953 C CA . GLU A 1 124 ? 6.530 19.003 -11.849 1.00 38.53 124 GLU A CA 1
ATOM 954 C C . GLU A 1 124 ? 6.261 18.685 -10.363 1.00 38.53 124 GLU A C 1
ATOM 956 O O . GLU A 1 124 ? 5.113 18.623 -9.923 1.00 38.53 124 GLU A O 1
ATOM 961 N N . PHE A 1 125 ? 7.303 18.466 -9.552 1.00 42.12 125 PHE A N 1
ATOM 962 C CA . PHE A 1 125 ? 7.142 18.011 -8.162 1.00 42.12 125 PHE A CA 1
ATOM 963 C C . PHE A 1 125 ? 7.139 19.136 -7.106 1.00 42.12 125 PHE A C 1
ATOM 965 O O . PHE A 1 125 ? 6.746 18.862 -5.968 1.00 42.12 125 PHE A O 1
ATOM 972 N N . SER A 1 126 ? 7.461 20.383 -7.485 1.00 41.78 126 SER A N 1
ATOM 973 C CA . SER A 1 126 ? 7.429 21.593 -6.632 1.00 41.78 126 SER A CA 1
ATOM 974 C C . SER A 1 126 ? 6.239 22.520 -6.914 1.00 41.78 126 SER A C 1
ATOM 976 O O . SER A 1 126 ? 6.361 23.735 -6.809 1.00 41.78 126 SER A O 1
ATOM 978 N N . ARG A 1 127 ? 5.057 21.977 -7.226 1.00 37.59 127 ARG A N 1
ATOM 979 C CA . ARG A 1 127 ? 3.803 22.748 -7.167 1.00 37.59 127 ARG A CA 1
ATOM 980 C C . ARG A 1 127 ? 3.042 22.488 -5.860 1.00 37.59 127 ARG A C 1
ATOM 982 O O . ARG A 1 127 ? 2.113 21.681 -5.855 1.00 37.59 127 ARG A O 1
ATOM 989 N N . PRO A 1 128 ? 3.374 23.161 -4.747 1.00 45.66 128 PRO A N 1
ATOM 990 C CA . PRO A 1 128 ? 2.349 23.689 -3.872 1.00 45.66 128 PRO A CA 1
ATOM 991 C C . PRO A 1 128 ? 1.843 25.012 -4.477 1.00 45.66 128 PRO A C 1
ATOM 993 O O . PRO A 1 128 ? 2.622 25.907 -4.772 1.00 45.66 128 PRO A O 1
ATOM 996 N N . GLU A 1 129 ? 0.534 25.132 -4.676 1.00 39.72 129 GLU A N 1
ATOM 997 C CA . GLU A 1 129 ? -0.138 26.415 -4.442 1.00 39.72 129 GLU A CA 1
ATOM 998 C C . GLU A 1 129 ? 0.298 27.648 -5.285 1.00 39.72 129 GLU A C 1
ATOM 1000 O O . GLU A 1 129 ? 0.810 28.630 -4.764 1.00 39.72 129 GLU A O 1
ATOM 1005 N N . LEU A 1 130 ? -0.023 27.677 -6.586 1.00 44.59 130 LEU A N 1
ATOM 1006 C CA . LEU A 1 130 ? -0.256 28.947 -7.305 1.00 44.59 130 LEU A CA 1
ATOM 1007 C C . LEU A 1 130 ? -1.703 29.008 -7.809 1.00 44.59 130 LEU A C 1
ATOM 1009 O O . LEU A 1 130 ? -1.972 29.076 -9.005 1.00 44.59 130 LEU A O 1
ATOM 1013 N N . GLN A 1 131 ? -2.640 28.954 -6.860 1.00 46.00 131 GLN A N 1
ATOM 1014 C CA . GLN A 1 131 ? -3.987 29.511 -7.030 1.00 46.00 131 GLN A CA 1
ATOM 1015 C C . GLN A 1 131 ? -4.218 30.747 -6.147 1.00 46.00 131 GLN A C 1
ATOM 1017 O O . GLN A 1 131 ? -5.342 31.221 -6.034 1.00 46.00 131 GLN A O 1
ATOM 1022 N N . GLN A 1 132 ? -3.164 31.329 -5.566 1.00 42.62 132 GLN A N 1
ATOM 1023 C CA . GLN A 1 132 ? -3.260 32.689 -5.047 1.00 42.62 132 GLN A CA 1
ATOM 1024 C C . GLN A 1 132 ? -2.961 33.662 -6.182 1.00 42.62 132 GLN A C 1
ATOM 1026 O O . GLN A 1 132 ? -1.824 33.972 -6.527 1.00 42.62 132 GLN A O 1
ATOM 1031 N N . HIS A 1 133 ? -4.066 34.045 -6.805 1.00 38.03 133 HIS A N 1
ATOM 1032 C CA . HIS A 1 133 ? -4.267 35.145 -7.723 1.00 38.03 133 HIS A CA 1
ATOM 1033 C C . HIS A 1 133 ? -3.537 36.416 -7.240 1.00 38.03 133 HIS A C 1
ATOM 1035 O O . HIS A 1 133 ? -4.098 37.246 -6.530 1.00 38.03 133 HIS A O 1
ATOM 1041 N N . LEU A 1 134 ? -2.276 36.586 -7.641 1.00 47.62 134 LEU A N 1
ATOM 1042 C CA . LEU A 1 134 ? -1.618 37.889 -7.686 1.00 47.62 134 LEU A CA 1
ATOM 1043 C C . LEU A 1 134 ? -2.239 38.675 -8.848 1.00 47.62 134 LEU A C 1
ATOM 1045 O O . LEU A 1 134 ? -1.744 38.661 -9.969 1.00 47.62 134 LEU A O 1
ATOM 1049 N N . SER A 1 135 ? -3.358 39.341 -8.570 1.00 41.72 135 SER A N 1
ATOM 1050 C CA . SER A 1 135 ? -3.754 40.560 -9.276 1.00 41.72 135 SER A CA 1
ATOM 1051 C C . SER A 1 135 ? -3.657 41.711 -8.286 1.00 41.72 135 SER A C 1
ATOM 1053 O O . SER A 1 135 ? -4.635 42.095 -7.656 1.00 41.72 135 SER A O 1
ATOM 1055 N N . PHE A 1 136 ? -2.437 42.214 -8.120 1.00 51.50 136 PHE A N 1
ATOM 1056 C CA . PHE A 1 136 ? -2.238 43.637 -7.887 1.00 51.50 136 PHE A CA 1
ATOM 1057 C C . PHE A 1 136 ? -1.978 44.255 -9.262 1.00 51.50 136 PHE A C 1
ATOM 1059 O O . PHE A 1 136 ? -0.884 44.106 -9.804 1.00 51.50 136 PHE A O 1
ATOM 1066 N N . TYR A 1 137 ? -3.009 44.881 -9.824 1.00 41.00 137 TYR A N 1
ATOM 1067 C CA . TYR A 1 137 ? -2.919 46.013 -10.743 1.00 41.00 137 TYR A CA 1
ATOM 1068 C C . TYR A 1 137 ? -4.157 46.882 -10.544 1.00 41.00 137 TYR A C 1
ATOM 1070 O O . TYR A 1 137 ? -5.259 46.296 -10.443 1.00 41.00 137 TYR A O 1
#

Organism: Amphimedon queenslandica (NCBI:txid400682)

Foldseek 3Di:
DDPPLPDLLNLLVVCLQVQLLLCLDPPLVVQLVVLCCVVVLDDPVQLCVLVVPPPDHSSRSSNSSSVSNSVSLVPDPCSLVSLLSSLVSQCDVSSVDPSSNVSSVVSNCSSVCSVDDDDDDDPPPPDDDPPPDPPPD

Sequence (137 aa):
MAEGGRKPYDVFLTMLPRLTAALGKEPTFTNVTDFLLADGLITEQQLESIKSKPNLSDKQRGSEVAHCLRDKIKNHDAPAKCLLQICDIFEDEDVGCEVLKKHGGTMRSKIKGNTCNTTTWAEEFSRPELQQHLSFY

pLDDT: mean 70.47, std 15.38, range [37.44, 87.06]